Protein AF-A0A658NG40-F1 (afdb_monomer)

Foldseek 3Di:
DVLLVLLLVVLVVVVHDPQLSLQLSQQLVVVCPPPDPDADVNDCPPPNVVCVVVSNVSSVVSNVCSRVDPNPPGDDD

Mean predicted aligned error: 3.34 Å

Secondary structure (DSSP, 8-state):
-HHHHHHHHHHHHTT--HHHHHHHHHHHHHTTTT-----GGG-SSTTHHHHHHHHHHHHHHHHHHHHH--STTPPP-

pLDDT: mean 93.99, std 9.9, range [55.81, 98.75]

Solvent-accessible surface area (backbone atoms only — not comparable to full-atom values): 4227 Å² total; per-residue (Å²): 97,72,25,9,55,50,4,20,51,51,23,53,74,68,72,46,52,73,67,31,23,54,36,3,24,37,52,22,34,61,81,49,66,88,69,76,94,81,40,58,95,76,38,96,47,45,63,52,52,60,50,50,57,52,29,53,57,46,10,56,50,22,26,52,50,27,75,73,50,90,70,85,84,62,74,85,128

Radius of gyration: 13.48 Å; Cα contacts (8 Å, |Δi|>4): 88; chains: 1; bounding box: 30×16×40 Å

Nearest PDB structures (foldseek):
  4rqo-assembly1_B  TM=9.822E-01  e=5.501E-06  Legionella pneumophila subsp. pneumophila str. Thunder Bay
  4rqo-assembly1_A  TM=9.853E-01  e=1.046E-05  Legionella pneumophila subsp. pneumophila str. Thunder Bay
  8y0v-assembly1_A  TM=3.483E-01  e=4.253E+00  Homo sapiens

Sequence (77 aa):
VACSMAAAGLVGALEGTNEHVEHAAEIGMEHHLGMTCDPVAGLVQIPCIERNAFGAVKAVNACRLAMQEHGEHKITL

Structure (mmCIF, N/CA/C/O backbone):
data_AF-A0A658NG40-F1
#
_entry.id   AF-A0A658NG40-F1
#
loop_
_atom_site.group_PDB
_atom_site.id
_atom_site.type_symbol
_atom_site.label_atom_id
_atom_site.label_alt_id
_atom_site.label_comp_id
_atom_site.label_asym_id
_atom_site.label_entity_id
_atom_site.label_seq_id
_atom_site.pdbx_PDB_ins_code
_atom_site.Cartn_x
_atom_site.Cartn_y
_atom_site.Cartn_z
_atom_site.occupancy
_atom_site.B_iso_or_equiv
_atom_site.auth_seq_id
_atom_site.auth_comp_id
_atom_site.auth_asym_id
_atom_site.auth_atom_id
_atom_site.pdbx_PDB_model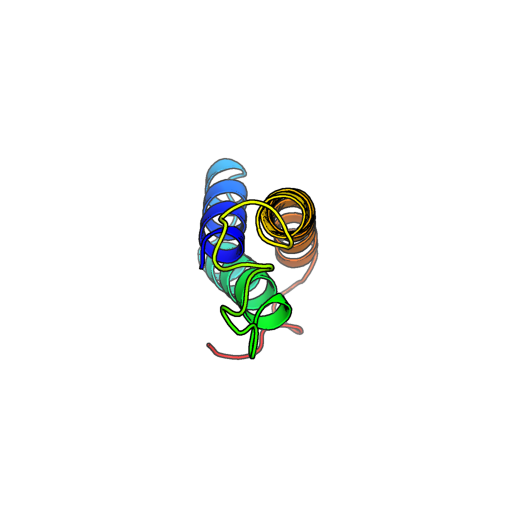_num
ATOM 1 N N . VAL A 1 1 ? 2.634 5.372 -0.013 1.00 97.00 1 VAL A N 1
ATOM 2 C CA . VAL A 1 1 ? 1.454 6.272 0.096 1.00 97.00 1 VAL A CA 1
ATOM 3 C C . VAL A 1 1 ? 0.167 5.650 -0.447 1.00 97.00 1 VAL A C 1
ATOM 5 O O . VAL A 1 1 ? -0.687 5.349 0.367 1.00 97.00 1 VAL A O 1
ATOM 8 N N . ALA A 1 2 ? -0.003 5.396 -1.755 1.00 98.38 2 ALA A N 1
ATOM 9 C CA . ALA A 1 2 ? -1.288 4.903 -2.297 1.00 98.38 2 ALA A CA 1
ATOM 10 C C . ALA A 1 2 ? -1.819 3.617 -1.622 1.00 98.38 2 ALA A C 1
ATOM 12 O O . ALA A 1 2 ? -2.976 3.575 -1.219 1.00 98.38 2 ALA A O 1
ATOM 13 N N . CYS A 1 3 ? -0.957 2.611 -1.423 1.00 98.50 3 CYS A N 1
ATOM 14 C CA . CYS A 1 3 ? -1.297 1.384 -0.689 1.00 98.50 3 CYS A CA 1
ATOM 15 C C . CYS A 1 3 ? -1.788 1.663 0.745 1.00 98.50 3 CYS A C 1
ATOM 17 O O . CYS A 1 3 ? -2.791 1.104 1.167 1.00 98.50 3 CYS A O 1
ATOM 19 N N . SER A 1 4 ? -1.098 2.549 1.469 1.00 98.56 4 SER A N 1
ATOM 20 C CA . SER A 1 4 ? -1.441 2.964 2.837 1.00 98.56 4 SER A CA 1
ATOM 21 C C . SER A 1 4 ? -2.810 3.657 2.892 1.00 98.56 4 SER A C 1
ATOM 23 O O . SER A 1 4 ? -3.667 3.260 3.676 1.00 98.56 4 SER A O 1
ATOM 25 N N . MET A 1 5 ? -3.075 4.603 1.979 1.00 98.75 5 MET A N 1
ATOM 26 C CA . MET A 1 5 ? -4.378 5.279 1.890 1.00 98.75 5 MET A CA 1
ATOM 27 C C . MET A 1 5 ? -5.519 4.305 1.573 1.00 98.75 5 MET A C 1
ATOM 29 O O . MET A 1 5 ? -6.587 4.393 2.170 1.00 98.75 5 MET A O 1
ATOM 33 N N . ALA A 1 6 ? -5.299 3.372 0.642 1.00 98.75 6 ALA A N 1
ATOM 34 C CA . ALA A 1 6 ? -6.302 2.375 0.281 1.00 98.75 6 ALA A CA 1
ATOM 35 C C . ALA A 1 6 ? -6.591 1.403 1.437 1.00 98.75 6 ALA A C 1
ATOM 37 O O . ALA A 1 6 ? -7.752 1.079 1.671 1.00 98.75 6 ALA A O 1
ATOM 38 N N . ALA A 1 7 ? -5.563 0.976 2.177 1.00 98.56 7 ALA A N 1
ATOM 39 C CA . ALA A 1 7 ? -5.719 0.111 3.345 1.00 98.56 7 ALA A CA 1
ATOM 40 C C . ALA A 1 7 ? -6.536 0.804 4.447 1.00 98.56 7 ALA A C 1
ATOM 42 O O . ALA A 1 7 ? -7.537 0.260 4.906 1.00 98.56 7 ALA A O 1
ATOM 43 N N . ALA A 1 8 ? -6.161 2.038 4.796 1.00 98.44 8 ALA A N 1
ATOM 44 C CA . ALA A 1 8 ? -6.857 2.872 5.774 1.00 98.44 8 ALA A CA 1
ATOM 45 C C . ALA A 1 8 ? -8.320 3.133 5.381 1.00 98.44 8 ALA A C 1
ATOM 47 O O . ALA A 1 8 ? -9.234 2.962 6.187 1.00 98.44 8 ALA A O 1
ATOM 48 N N . GLY A 1 9 ? -8.549 3.505 4.117 1.00 98.50 9 GLY A N 1
ATOM 49 C CA . GLY A 1 9 ? -9.888 3.743 3.582 1.00 98.50 9 GLY A CA 1
ATOM 50 C C . GLY A 1 9 ? -10.764 2.491 3.604 1.00 98.50 9 GLY A C 1
ATOM 51 O O . GLY A 1 9 ? -11.942 2.585 3.938 1.00 98.50 9 GLY A O 1
ATOM 52 N N . LEU A 1 10 ? -10.197 1.318 3.302 1.00 98.62 10 LEU A N 1
ATOM 53 C CA . LEU A 1 10 ? -10.924 0.050 3.364 1.00 98.62 10 LEU A CA 1
ATOM 54 C C . LEU A 1 10 ? -11.291 -0.329 4.803 1.00 98.62 10 LEU A C 1
ATOM 56 O O . LEU A 1 10 ? -12.422 -0.740 5.034 1.00 98.62 10 LEU A O 1
ATOM 60 N N . VAL A 1 11 ? -10.386 -0.140 5.770 1.00 98.25 11 VAL A N 1
ATOM 61 C CA . VAL A 1 11 ? -10.706 -0.327 7.197 1.00 98.25 11 VAL A CA 1
ATOM 62 C C . VAL A 1 11 ? -11.841 0.600 7.627 1.00 98.25 11 VAL A C 1
ATOM 64 O O . VAL A 1 11 ? -12.792 0.141 8.254 1.00 98.25 11 VAL A O 1
ATOM 67 N N . GLY A 1 12 ? -11.781 1.882 7.251 1.00 98.12 12 GLY A N 1
ATOM 68 C CA . GLY A 1 12 ? -12.846 2.841 7.549 1.00 98.12 12 GLY A CA 1
ATOM 69 C C . GLY A 1 12 ? -14.190 2.450 6.924 1.00 98.12 12 GLY A C 1
ATOM 70 O O . GLY A 1 12 ? -15.226 2.557 7.573 1.00 98.12 12 GLY A O 1
ATOM 71 N N . ALA A 1 13 ? -14.181 1.931 5.692 1.00 98.44 13 ALA A N 1
ATOM 72 C CA . ALA A 1 13 ? -15.381 1.421 5.025 1.00 98.44 13 ALA A CA 1
ATOM 73 C C . ALA A 1 13 ? -15.947 0.140 5.667 1.00 98.44 13 ALA A C 1
ATOM 75 O O . ALA A 1 13 ? -17.125 -0.157 5.489 1.00 98.44 13 ALA A O 1
ATOM 76 N N . LEU A 1 14 ? -15.121 -0.610 6.400 1.00 97.94 14 LEU A N 1
ATOM 77 C CA . LEU A 1 14 ? -15.497 -1.813 7.149 1.00 97.94 14 LEU A CA 1
ATOM 78 C C . LEU A 1 14 ? -15.736 -1.532 8.643 1.00 97.94 14 LEU A C 1
ATOM 80 O O . LEU A 1 14 ? -15.734 -2.466 9.442 1.00 97.94 14 LEU A O 1
ATOM 84 N N . GLU A 1 15 ? -15.935 -0.262 9.010 1.00 97.25 15 GLU A N 1
ATOM 85 C CA . GLU A 1 15 ? -16.262 0.179 10.374 1.00 97.25 15 GLU A CA 1
ATOM 86 C C . GLU A 1 15 ? -15.193 -0.187 11.426 1.00 97.25 15 GLU A C 1
ATOM 88 O O . GLU A 1 15 ? -15.490 -0.371 12.608 1.00 97.25 15 GLU A O 1
ATOM 93 N N . GLY A 1 16 ? -13.922 -0.276 11.014 1.00 95.75 16 GLY A N 1
ATOM 94 C CA . GLY A 1 16 ? -12.799 -0.433 11.938 1.00 95.75 16 GLY A CA 1
ATOM 95 C C . GLY A 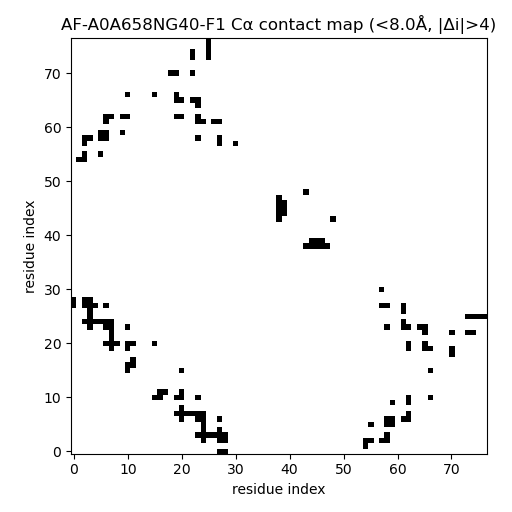1 16 ? -12.576 0.803 12.820 1.00 95.75 16 GLY A C 1
ATOM 96 O O . GLY A 1 16 ? -12.979 1.916 12.486 1.00 95.75 16 GLY A O 1
ATOM 97 N N . THR A 1 17 ? -11.908 0.620 13.962 1.00 95.44 17 THR A N 1
ATOM 98 C CA . THR A 1 17 ? -11.553 1.722 14.867 1.00 95.44 17 THR A CA 1
ATOM 99 C C . THR A 1 17 ? -10.465 2.608 14.257 1.00 95.44 17 THR A C 1
ATOM 101 O O . THR A 1 17 ? -9.743 2.193 13.349 1.00 95.44 17 THR A O 1
ATOM 104 N N . ASN A 1 18 ? -10.274 3.814 14.801 1.00 95.00 18 ASN A N 1
ATOM 105 C CA . ASN A 1 18 ? -9.163 4.682 14.393 1.00 95.00 18 ASN A CA 1
ATOM 106 C C . ASN A 1 18 ? -7.795 3.993 14.560 1.00 95.00 18 ASN A C 1
ATOM 108 O O . ASN A 1 18 ? -6.906 4.197 13.739 1.00 95.00 18 ASN A O 1
ATOM 112 N N . GLU A 1 19 ? -7.643 3.132 15.572 1.00 93.50 19 GLU A N 1
ATOM 113 C CA . GLU A 1 19 ? -6.427 2.337 15.762 1.00 93.50 19 GLU A CA 1
ATOM 114 C C . GLU A 1 19 ? -6.215 1.334 14.623 1.00 93.50 19 GLU A C 1
ATOM 116 O O . GLU A 1 19 ? -5.107 1.264 14.095 1.00 93.50 19 GLU A O 1
ATOM 121 N N . HIS A 1 20 ? -7.259 0.621 14.177 1.00 95.56 20 HIS A N 1
ATOM 122 C CA . HIS A 1 20 ? -7.163 -0.254 13.001 1.00 95.56 20 HIS A CA 1
ATOM 123 C C . HIS A 1 20 ? -6.827 0.540 11.730 1.00 95.56 20 HIS A C 1
ATOM 125 O O . HIS A 1 20 ? -6.080 0.056 10.881 1.00 95.56 20 HIS A O 1
ATOM 131 N N . VAL A 1 21 ? -7.372 1.754 11.583 1.00 96.75 21 VAL A N 1
ATOM 132 C CA . VAL A 1 21 ? -7.110 2.620 10.421 1.00 96.75 21 VAL A CA 1
ATOM 133 C C . VAL A 1 21 ? -5.636 3.018 10.373 1.00 96.75 21 VAL A C 1
ATOM 135 O O . VAL A 1 21 ? -4.997 2.854 9.333 1.00 96.75 21 VAL A O 1
ATOM 138 N N . GLU A 1 22 ? -5.085 3.501 11.489 1.00 95.75 22 GLU A N 1
ATOM 139 C CA . GLU A 1 22 ? -3.663 3.847 11.591 1.00 95.75 22 GLU A CA 1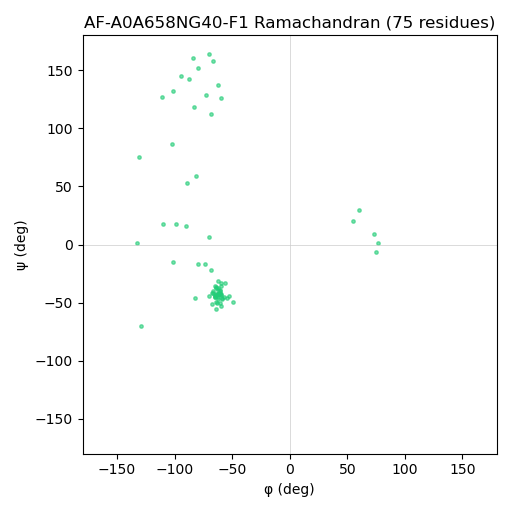
ATOM 140 C C . GLU A 1 22 ? -2.766 2.629 11.376 1.00 95.75 22 GLU A C 1
ATOM 142 O O . GLU A 1 22 ? -1.783 2.719 10.646 1.00 95.75 22 GLU A O 1
ATOM 147 N N . HIS A 1 23 ? -3.125 1.486 11.960 1.00 95.12 23 HIS A 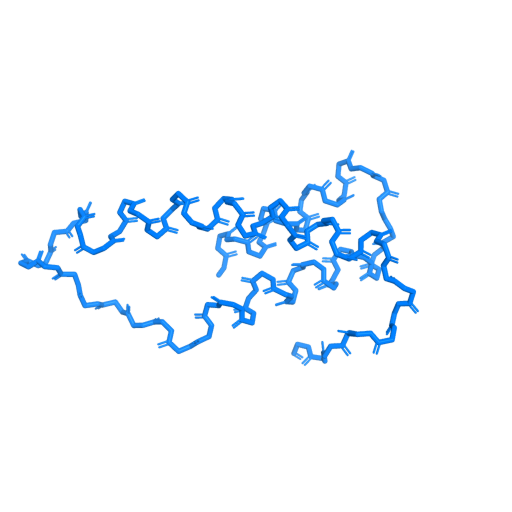N 1
ATOM 148 C CA . HIS A 1 23 ? -2.358 0.252 11.840 1.00 95.12 23 HIS A CA 1
ATOM 149 C C . HIS A 1 23 ? -2.327 -0.267 10.393 1.00 95.12 23 HIS A C 1
ATOM 151 O O . HIS A 1 23 ? -1.266 -0.556 9.850 1.00 95.12 23 HIS A O 1
ATOM 157 N N . ALA A 1 24 ? -3.466 -0.283 9.694 1.00 97.12 24 ALA A N 1
ATOM 158 C CA . ALA A 1 24 ? -3.499 -0.658 8.279 1.00 97.12 24 ALA A CA 1
ATOM 159 C C . ALA A 1 24 ? -2.722 0.328 7.391 1.00 97.12 24 ALA A C 1
ATOM 161 O O . ALA A 1 24 ? -2.077 -0.078 6.416 1.00 97.12 24 ALA A O 1
ATOM 162 N N . ALA A 1 25 ? -2.787 1.627 7.708 1.00 97.69 25 ALA A N 1
ATOM 163 C CA . ALA A 1 25 ? -2.016 2.654 7.016 1.00 97.69 25 ALA A CA 1
ATOM 164 C C . ALA A 1 25 ? -0.508 2.432 7.192 1.00 97.69 25 ALA A C 1
ATOM 166 O O . ALA A 1 25 ? 0.244 2.571 6.221 1.00 97.69 25 ALA A O 1
ATOM 167 N N . GLU A 1 26 ? -0.086 2.091 8.405 1.00 96.75 26 GLU A N 1
ATOM 168 C CA . GLU A 1 26 ? 1.297 1.826 8.773 1.00 96.75 26 GLU A CA 1
ATOM 169 C C . GLU A 1 26 ? 1.849 0.600 8.037 1.00 96.75 26 GLU A C 1
ATOM 171 O O . GLU A 1 26 ? 2.759 0.783 7.228 1.00 96.75 26 GLU A O 1
ATOM 176 N N . ILE A 1 27 ? 1.212 -0.574 8.135 1.00 96.50 27 ILE A N 1
ATOM 177 C CA . ILE A 1 27 ? 1.599 -1.792 7.386 1.00 96.50 27 ILE A CA 1
ATOM 178 C C . ILE A 1 27 ? 1.708 -1.504 5.877 1.00 96.50 27 ILE A C 1
ATOM 180 O O . ILE A 1 27 ? 2.651 -1.902 5.181 1.00 96.50 27 ILE A O 1
ATOM 184 N N . GLY A 1 28 ? 0.735 -0.766 5.327 1.00 97.25 28 GLY A N 1
ATOM 185 C CA . GLY A 1 28 ? 0.734 -0.386 3.915 1.00 97.25 28 GLY A CA 1
ATOM 186 C C . GLY A 1 28 ? 1.922 0.501 3.516 1.00 97.25 28 GLY A C 1
ATOM 187 O O . GLY A 1 28 ? 2.375 0.439 2.365 1.00 97.25 28 GLY A O 1
ATOM 188 N N . MET A 1 29 ? 2.423 1.332 4.432 1.00 97.56 29 MET A N 1
ATOM 189 C CA . MET A 1 29 ? 3.598 2.183 4.235 1.00 97.56 29 MET A CA 1
ATOM 190 C C . MET A 1 29 ? 4.898 1.408 4.456 1.00 97.56 29 MET A C 1
ATOM 192 O O . MET A 1 29 ? 5.779 1.491 3.598 1.00 97.56 29 MET A O 1
ATOM 196 N N . GLU A 1 30 ? 4.985 0.621 5.529 1.00 97.25 30 GLU A N 1
ATOM 197 C CA . GLU A 1 30 ? 6.122 -0.235 5.888 1.00 97.25 30 GLU A CA 1
ATOM 198 C C . GLU A 1 30 ? 6.562 -1.083 4.689 1.00 97.25 30 GLU A C 1
ATOM 200 O O . GLU A 1 30 ? 7.712 -1.032 4.250 1.00 97.25 30 GLU A O 1
ATOM 205 N N . HIS A 1 31 ? 5.605 -1.744 4.034 1.00 96.44 31 HIS A N 1
ATOM 206 C CA . HIS A 1 31 ? 5.839 -2.613 2.877 1.00 96.44 31 HIS A CA 1
ATOM 207 C C . HIS A 1 31 ? 6.259 -1.880 1.582 1.00 96.44 31 HIS A C 1
ATOM 209 O O . HIS A 1 31 ? 6.323 -2.504 0.509 1.00 96.44 31 HIS A O 1
ATOM 215 N N . HIS A 1 32 ? 6.495 -0.568 1.647 1.00 97.38 32 HIS A N 1
ATOM 216 C CA . HIS A 1 32 ? 6.964 0.283 0.551 1.00 97.38 32 HIS A CA 1
ATOM 217 C C . HIS A 1 32 ? 8.133 1.205 0.952 1.00 97.38 32 HIS A C 1
ATOM 219 O O . HIS A 1 32 ? 8.590 1.984 0.108 1.00 97.38 32 HIS A O 1
ATOM 225 N N . LEU A 1 33 ? 8.633 1.140 2.193 1.00 97.00 33 LEU A N 1
ATOM 226 C CA . LEU A 1 33 ? 9.765 1.958 2.638 1.00 97.00 33 LEU A CA 1
ATOM 227 C C . LEU A 1 33 ? 11.029 1.634 1.829 1.00 97.00 33 LEU A C 1
ATOM 229 O O . LEU A 1 33 ? 11.322 0.484 1.514 1.00 97.00 33 LEU A O 1
ATOM 233 N N . GLY A 1 34 ? 11.764 2.680 1.446 1.00 97.25 34 GLY A N 1
ATOM 234 C CA . GLY A 1 34 ? 12.965 2.558 0.613 1.00 97.25 34 GLY A CA 1
ATOM 235 C C . GLY A 1 34 ? 12.704 2.310 -0.878 1.00 97.25 34 GLY A C 1
ATOM 236 O O . GLY A 1 34 ? 13.657 2.198 -1.647 1.00 97.25 34 GLY A O 1
ATOM 237 N N . MET A 1 35 ? 11.444 2.256 -1.328 1.00 97.12 35 MET A N 1
ATOM 238 C CA . MET A 1 35 ? 11.131 2.102 -2.749 1.00 97.12 35 MET A CA 1
ATOM 239 C C . MET A 1 35 ? 11.524 3.356 -3.545 1.00 97.12 35 MET A C 1
ATOM 241 O O . MET A 1 35 ? 10.906 4.412 -3.420 1.00 97.12 35 MET A O 1
ATOM 245 N N . THR A 1 36 ? 12.526 3.225 -4.412 1.00 97.81 36 THR A N 1
ATOM 246 C CA . THR A 1 36 ? 12.996 4.302 -5.293 1.00 97.81 36 THR A CA 1
ATOM 247 C C . THR A 1 36 ? 12.173 4.400 -6.583 1.00 97.81 36 THR A C 1
ATOM 249 O O . THR A 1 36 ? 11.485 3.455 -7.002 1.00 97.81 36 THR A O 1
ATOM 252 N N . CYS A 1 37 ? 12.249 5.559 -7.238 1.00 97.88 37 CYS A N 1
ATOM 253 C CA . CYS A 1 37 ? 11.666 5.797 -8.556 1.00 97.88 37 CYS A CA 1
ATOM 254 C C . CYS A 1 37 ? 12.763 5.753 -9.630 1.00 97.88 37 CYS A C 1
ATOM 256 O O . CYS A 1 37 ? 13.332 6.785 -9.972 1.00 97.88 37 CYS A O 1
ATOM 258 N N . ASP A 1 38 ? 13.056 4.553 -10.133 1.00 98.31 38 ASP A N 1
ATOM 259 C CA . ASP A 1 38 ? 14.004 4.316 -11.231 1.00 98.31 38 ASP A CA 1
ATOM 260 C C . ASP A 1 38 ? 13.363 3.395 -12.290 1.00 98.31 38 ASP A C 1
ATOM 262 O O . ASP A 1 38 ? 13.562 2.177 -12.276 1.00 98.31 38 ASP A O 1
ATOM 266 N N . PRO A 1 39 ? 12.438 3.925 -13.112 1.00 98.06 39 PRO A N 1
ATOM 267 C CA . PRO A 1 39 ? 11.709 3.127 -14.089 1.00 98.06 39 PRO A CA 1
ATOM 268 C C . PRO A 1 39 ? 12.524 2.859 -15.360 1.00 98.06 39 PRO A C 1
ATOM 270 O O . PRO A 1 39 ? 13.330 3.681 -15.803 1.00 98.06 39 PRO A O 1
ATOM 273 N N . VAL A 1 40 ? 12.237 1.734 -16.020 1.00 98.38 40 VAL A N 1
ATOM 274 C CA . VAL A 1 40 ? 12.908 1.345 -17.269 1.00 98.38 40 VAL A CA 1
ATOM 275 C C . VAL A 1 40 ? 12.673 2.409 -18.342 1.00 98.38 40 VAL A C 1
ATOM 277 O O . VAL A 1 40 ? 11.533 2.772 -18.637 1.00 98.38 40 VAL A O 1
ATOM 280 N N . ALA A 1 41 ? 13.765 2.903 -18.931 1.00 97.75 41 ALA A N 1
ATOM 281 C CA . ALA A 1 41 ? 13.759 3.937 -19.971 1.00 97.75 41 ALA A CA 1
ATOM 282 C C . ALA A 1 41 ? 13.019 5.240 -19.587 1.00 97.75 41 ALA A C 1
ATOM 284 O O . ALA A 1 41 ? 12.614 5.997 -20.467 1.00 97.75 41 ALA A O 1
ATOM 285 N N . GLY A 1 42 ? 12.815 5.510 -18.290 1.00 98.00 42 GLY A N 1
ATOM 286 C CA . GLY A 1 42 ? 12.058 6.678 -17.828 1.00 98.00 42 GL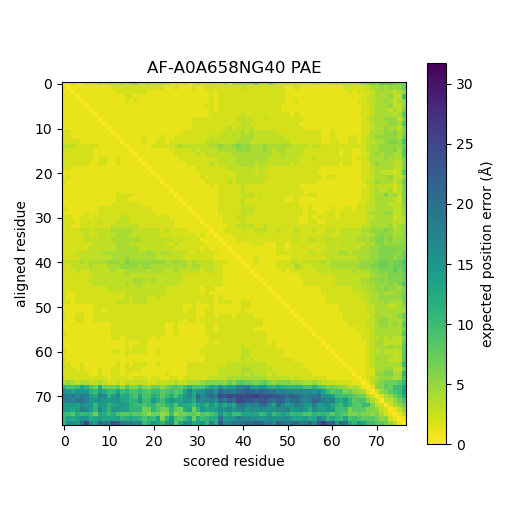Y A CA 1
ATOM 287 C C . GLY A 1 42 ? 10.539 6.580 -18.033 1.00 98.00 42 GLY A C 1
ATOM 288 O O . GLY A 1 42 ? 9.839 7.576 -17.856 1.00 98.00 42 GLY A O 1
ATOM 289 N N . LEU A 1 43 ? 10.008 5.412 -18.418 1.00 98.44 43 LEU A N 1
ATOM 290 C CA . LEU A 1 43 ? 8.595 5.230 -18.765 1.00 98.44 43 LEU A CA 1
ATOM 291 C C . LEU A 1 43 ? 7.759 4.739 -17.577 1.00 98.44 43 LEU A C 1
ATOM 293 O O . LEU A 1 43 ? 8.182 3.884 -16.806 1.00 98.44 43 LEU A O 1
ATOM 297 N N . VAL A 1 44 ? 6.502 5.182 -17.485 1.00 98.44 44 VAL A N 1
ATOM 298 C CA . VAL A 1 44 ? 5.550 4.743 -16.443 1.00 98.44 44 VAL A CA 1
ATOM 299 C C . VAL A 1 44 ? 4.915 3.394 -16.809 1.00 98.44 44 VAL A C 1
ATOM 301 O O . VAL A 1 44 ? 3.706 3.266 -16.978 1.00 98.44 44 VAL A O 1
ATOM 304 N N . GLN A 1 45 ? 5.754 2.377 -16.990 1.00 98.56 45 GLN A N 1
ATOM 305 C CA . GLN A 1 45 ? 5.347 1.025 -17.379 1.00 98.56 45 GLN A CA 1
ATOM 306 C C . GLN A 1 45 ? 5.966 -0.004 -16.434 1.00 98.56 45 GLN A C 1
ATOM 308 O O . GLN A 1 45 ? 5.268 -0.572 -15.595 1.00 98.56 45 GLN A O 1
ATOM 313 N N . ILE A 1 46 ? 7.285 -0.189 -16.512 1.00 97.94 46 ILE A N 1
ATOM 314 C CA . ILE A 1 46 ? 8.039 -1.128 -15.677 1.00 97.94 46 ILE A CA 1
ATOM 31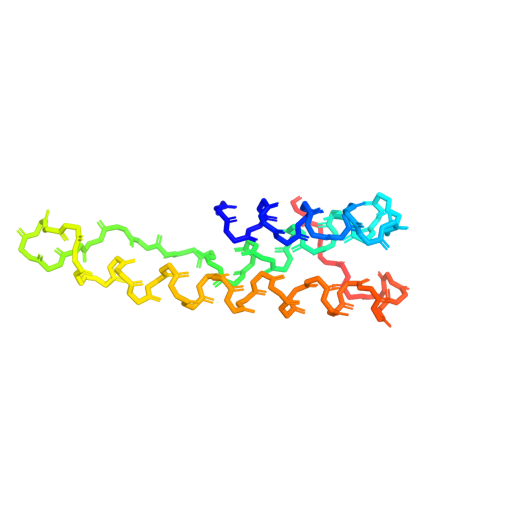5 C C . ILE A 1 46 ? 8.917 -0.325 -14.714 1.00 97.94 46 ILE A C 1
ATOM 317 O O . ILE A 1 46 ? 9.687 0.517 -15.179 1.00 97.94 46 ILE A O 1
ATOM 321 N N . PRO A 1 47 ? 8.853 -0.564 -13.392 1.00 97.81 47 PRO A N 1
ATOM 322 C CA . PRO A 1 47 ? 8.000 -1.512 -12.648 1.00 97.81 47 PRO A CA 1
ATOM 323 C C . PRO A 1 47 ? 6.642 -0.913 -12.205 1.00 97.81 47 PRO A C 1
ATOM 325 O O . PRO A 1 47 ? 5.983 -1.413 -11.295 1.00 97.81 47 PRO A O 1
ATOM 328 N N . CYS A 1 48 ? 6.220 0.217 -12.777 1.00 98.62 48 CYS A N 1
ATOM 329 C CA . CYS A 1 48 ? 5.079 1.000 -12.288 1.00 98.62 48 CYS A CA 1
ATOM 330 C C . CYS A 1 48 ? 3.742 0.236 -12.288 1.00 98.62 48 CYS A C 1
ATOM 332 O O . CYS A 1 48 ? 2.968 0.359 -11.337 1.00 98.62 48 CYS A O 1
ATOM 334 N N . ILE A 1 49 ? 3.461 -0.545 -13.335 1.00 98.62 49 ILE A N 1
ATOM 335 C CA . ILE A 1 49 ? 2.192 -1.275 -13.487 1.00 98.62 49 ILE A CA 1
ATOM 336 C C . ILE A 1 49 ? 2.087 -2.380 -12.433 1.00 98.62 49 ILE A C 1
ATOM 338 O O . ILE A 1 49 ? 1.111 -2.435 -11.684 1.00 98.62 49 ILE A O 1
ATOM 342 N N . GLU A 1 50 ? 3.119 -3.217 -12.317 1.00 98.50 50 GLU A N 1
ATOM 343 C CA . GLU A 1 50 ? 3.146 -4.290 -11.320 1.00 98.50 50 GLU A CA 1
ATOM 344 C C . GLU A 1 50 ? 3.135 -3.736 -9.890 1.00 98.50 50 GLU A C 1
ATOM 346 O O . GLU A 1 50 ? 2.423 -4.265 -9.039 1.00 98.50 50 GLU A O 1
ATOM 351 N N . ARG A 1 51 ? 3.811 -2.608 -9.623 1.00 98.44 51 ARG A N 1
ATOM 352 C CA . ARG A 1 51 ? 3.763 -1.943 -8.311 1.00 98.44 51 ARG A CA 1
ATOM 353 C C . ARG A 1 51 ? 2.346 -1.525 -7.914 1.00 98.44 51 ARG A C 1
ATOM 355 O O . ARG A 1 51 ? 2.013 -1.629 -6.738 1.00 98.44 51 ARG A O 1
ATOM 362 N N . ASN A 1 52 ? 1.500 -1.101 -8.856 1.00 98.50 52 ASN A N 1
ATOM 363 C CA . ASN A 1 52 ? 0.093 -0.805 -8.560 1.00 98.50 52 ASN A CA 1
ATOM 364 C C . ASN A 1 52 ? -0.704 -2.079 -8.251 1.00 98.50 52 ASN A C 1
ATOM 366 O O . ASN A 1 52 ? -1.440 -2.109 -7.266 1.00 98.50 52 ASN A O 1
ATOM 370 N N . ALA A 1 53 ? -0.522 -3.140 -9.043 1.00 98.56 53 ALA A N 1
ATOM 371 C CA . ALA A 1 53 ? -1.188 -4.421 -8.807 1.00 98.56 53 ALA A CA 1
ATOM 372 C C . ALA A 1 53 ? -0.814 -5.010 -7.432 1.00 98.56 53 ALA A C 1
ATOM 374 O O . ALA A 1 53 ? -1.692 -5.313 -6.623 1.00 98.56 53 ALA A O 1
ATOM 375 N N . PHE A 1 54 ? 0.483 -5.090 -7.118 1.00 98.38 54 PHE A N 1
ATOM 376 C CA . PHE A 1 54 ? 0.963 -5.539 -5.809 1.00 98.38 54 PHE A CA 1
ATOM 377 C C . PHE A 1 54 ? 0.556 -4.587 -4.682 1.00 98.38 54 PHE A C 1
ATOM 379 O O . PHE A 1 54 ? 0.232 -5.048 -3.590 1.00 98.38 54 PHE A O 1
ATOM 386 N N . GLY A 1 55 ? 0.529 -3.276 -4.934 1.00 98.56 55 GLY A N 1
ATOM 387 C CA . GLY A 1 55 ? 0.054 -2.276 -3.979 1.00 98.56 55 GLY A CA 1
ATOM 388 C C . GLY A 1 55 ? -1.407 -2.495 -3.581 1.00 98.56 55 GLY A C 1
ATOM 389 O O . GLY A 1 55 ? -1.725 -2.450 -2.397 1.00 98.56 55 GLY A O 1
ATOM 390 N N . ALA A 1 56 ? -2.287 -2.808 -4.535 1.00 98.75 56 ALA A N 1
ATOM 391 C CA . ALA A 1 56 ? -3.691 -3.112 -4.252 1.00 98.75 56 ALA A CA 1
ATOM 392 C C . ALA A 1 56 ? -3.852 -4.394 -3.416 1.00 98.75 56 ALA A C 1
ATOM 394 O O . ALA A 1 56 ? -4.600 -4.406 -2.438 1.00 98.75 56 ALA A O 1
ATOM 395 N N . VAL A 1 57 ? -3.108 -5.456 -3.748 1.00 98.62 57 VAL A N 1
ATOM 396 C CA . VAL A 1 57 ? -3.116 -6.713 -2.972 1.00 98.62 57 VAL A CA 1
ATOM 397 C C . VAL A 1 57 ? -2.617 -6.478 -1.545 1.00 98.62 57 VAL A C 1
ATOM 399 O O . VAL A 1 57 ? -3.241 -6.930 -0.584 1.00 98.62 57 VAL A O 1
ATOM 402 N N . LYS A 1 58 ? -1.518 -5.729 -1.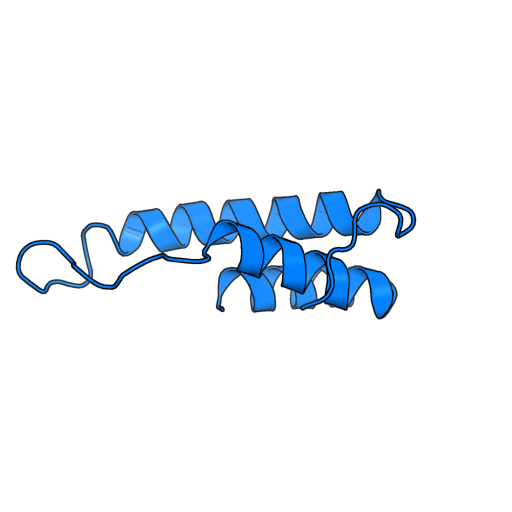390 1.00 98.38 58 LYS A N 1
ATOM 403 C CA . LYS A 1 58 ? -0.970 -5.357 -0.080 1.00 98.38 58 LYS A CA 1
ATOM 404 C C . LYS A 1 58 ? -1.966 -4.546 0.745 1.00 98.38 58 LYS A C 1
ATOM 406 O O . LYS A 1 58 ? -2.088 -4.817 1.930 1.00 98.38 58 LYS A O 1
ATOM 411 N N . ALA A 1 59 ? -2.708 -3.619 0.139 1.00 98.75 59 ALA A N 1
ATOM 412 C CA . ALA A 1 59 ? -3.696 -2.812 0.854 1.00 98.75 59 ALA A CA 1
ATOM 413 C C . ALA A 1 59 ? -4.828 -3.662 1.455 1.00 98.75 59 ALA A C 1
ATOM 415 O O . ALA A 1 59 ? -5.189 -3.485 2.618 1.00 98.75 59 ALA A O 1
ATOM 416 N N . VAL A 1 60 ? -5.349 -4.628 0.690 1.00 98.50 60 VAL A N 1
ATOM 417 C CA . VAL A 1 60 ? -6.376 -5.563 1.181 1.00 98.50 60 VAL A CA 1
ATOM 418 C C . VAL A 1 60 ? -5.826 -6.443 2.305 1.00 98.50 60 VAL A C 1
ATOM 420 O O . VAL A 1 60 ? -6.506 -6.645 3.309 1.00 98.50 60 VAL A O 1
ATOM 423 N N . ASN A 1 61 ? -4.596 -6.943 2.169 1.00 98.12 61 ASN A N 1
ATOM 424 C CA . ASN A 1 61 ? -3.968 -7.757 3.212 1.00 98.12 61 ASN A CA 1
ATOM 425 C C . ASN A 1 61 ? -3.672 -6.948 4.483 1.00 98.12 61 ASN A C 1
ATOM 427 O O . ASN A 1 61 ? -3.963 -7.434 5.568 1.00 98.12 61 ASN A O 1
ATOM 431 N N . ALA A 1 62 ? -3.178 -5.714 4.360 1.00 97.50 62 ALA A N 1
ATOM 432 C CA . ALA A 1 62 ? -2.945 -4.813 5.488 1.00 97.50 62 ALA A CA 1
ATOM 433 C C . ALA A 1 62 ? -4.241 -4.523 6.260 1.00 97.50 62 ALA A C 1
ATOM 435 O O . ALA A 1 62 ? -4.262 -4.611 7.481 1.00 97.50 62 ALA A O 1
ATOM 436 N N . CYS A 1 63 ? -5.348 -4.271 5.552 1.00 97.88 63 CYS A N 1
ATOM 437 C CA . CYS A 1 63 ? -6.664 -4.128 6.176 1.00 97.88 63 CYS A CA 1
ATOM 438 C C . CYS A 1 63 ? -7.086 -5.393 6.942 1.00 97.88 63 CYS A C 1
ATOM 440 O O . CYS A 1 63 ? -7.611 -5.289 8.047 1.00 97.88 63 CYS A O 1
ATOM 442 N N . ARG A 1 64 ? -6.857 -6.586 6.376 1.00 96.38 64 ARG A N 1
ATOM 443 C CA . ARG A 1 64 ? -7.191 -7.856 7.043 1.00 96.38 64 ARG A CA 1
ATOM 444 C C . ARG A 1 64 ? -6.366 -8.080 8.305 1.00 96.38 64 ARG A C 1
ATOM 446 O O . ARG A 1 64 ? -6.950 -8.452 9.314 1.00 96.38 64 ARG A O 1
ATOM 453 N N . LEU A 1 65 ? -5.055 -7.843 8.239 1.00 95.25 65 LEU A N 1
ATOM 454 C CA . LEU A 1 65 ? -4.153 -7.958 9.388 1.00 95.25 65 LEU A CA 1
ATOM 455 C C . LEU A 1 65 ? -4.581 -6.994 10.498 1.00 95.25 65 LEU A C 1
ATOM 457 O O . LEU A 1 65 ? -4.901 -7.429 11.599 1.00 95.25 65 LEU A O 1
ATOM 461 N N . ALA A 1 66 ? -4.745 -5.711 10.168 1.00 95.44 66 ALA A N 1
ATOM 462 C CA . ALA A 1 66 ? -5.130 -4.691 11.137 1.00 95.44 66 ALA A CA 1
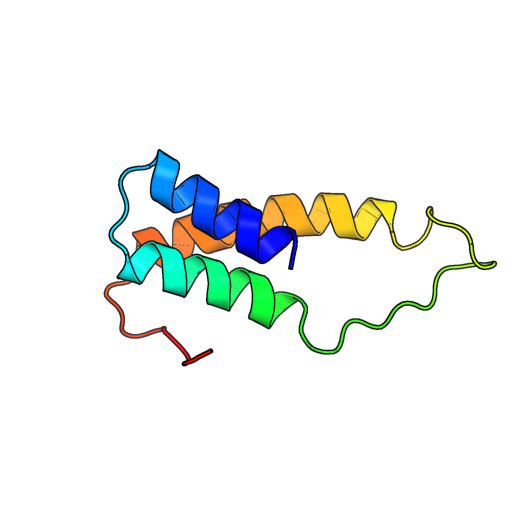ATOM 463 C C . ALA A 1 66 ? -6.485 -4.957 11.817 1.00 95.44 66 ALA A C 1
ATOM 465 O O . ALA A 1 66 ? -6.651 -4.605 12.976 1.00 95.44 66 ALA A O 1
ATOM 466 N N . MET A 1 67 ? -7.447 -5.575 11.120 1.00 94.00 67 MET A N 1
ATOM 467 C CA . MET A 1 67 ? -8.765 -5.926 11.678 1.00 94.00 67 MET A CA 1
ATOM 468 C C . MET A 1 67 ? -8.754 -7.208 12.530 1.00 94.00 67 MET A C 1
ATOM 470 O O . MET A 1 67 ? -9.721 -7.468 13.245 1.00 94.00 67 MET A O 1
ATOM 474 N N . GLN A 1 68 ? -7.715 -8.038 12.419 1.00 90.94 68 GLN A N 1
ATOM 475 C CA . GLN A 1 68 ? -7.570 -9.297 13.163 1.00 90.94 68 GLN A CA 1
ATOM 476 C C . GLN A 1 68 ? -6.617 -9.178 14.358 1.00 90.94 68 GLN A C 1
ATOM 478 O O . GLN A 1 68 ? -6.622 -10.049 15.226 1.00 90.94 68 GLN A O 1
ATOM 483 N N . GLU A 1 69 ? -5.812 -8.120 14.416 1.00 82.50 69 GLU A N 1
ATOM 484 C CA . GLU A 1 69 ? -4.789 -7.917 15.437 1.00 82.50 69 GLU A CA 1
ATOM 485 C C . GLU A 1 69 ? -5.249 -6.927 16.518 1.00 82.50 69 GLU A C 1
ATOM 487 O O . GLU A 1 69 ? -5.715 -5.827 16.235 1.00 82.50 69 GLU A O 1
ATOM 492 N N . HIS A 1 70 ? -5.066 -7.291 17.788 1.00 66.56 70 HIS A N 1
ATOM 493 C CA . HIS A 1 70 ? -5.448 -6.470 18.943 1.00 66.56 70 HIS A CA 1
ATOM 494 C C . HIS A 1 70 ? -4.323 -5.518 19.396 1.00 66.56 70 HIS A C 1
ATOM 496 O O . HIS A 1 70 ? -3.935 -5.511 20.560 1.00 66.56 70 HIS A O 1
ATOM 502 N N . GLY A 1 71 ? -3.776 -4.723 18.471 1.00 61.72 71 GLY A N 1
ATOM 503 C CA . GLY A 1 71 ? -2.836 -3.629 18.772 1.00 61.72 71 GLY A CA 1
ATOM 504 C C . GLY A 1 71 ? -1.399 -4.024 19.152 1.00 61.72 71 GLY A C 1
ATOM 505 O O . GLY A 1 71 ? -0.549 -3.144 19.246 1.00 61.72 71 GLY A O 1
ATOM 506 N N . GLU A 1 72 ? -1.088 -5.313 19.324 1.00 65.19 72 GLU A N 1
ATOM 507 C CA . GLU A 1 72 ? 0.259 -5.778 19.714 1.00 65.19 72 GLU A CA 1
ATOM 508 C C . GLU A 1 72 ? 1.312 -5.698 18.591 1.00 65.19 72 GLU A C 1
ATOM 510 O O . GLU A 1 72 ? 2.508 -5.733 18.868 1.00 65.19 72 GLU A O 1
ATOM 515 N N . HIS A 1 73 ? 0.889 -5.558 17.333 1.00 66.75 73 HIS A N 1
ATOM 516 C CA . HIS A 1 73 ? 1.756 -5.526 16.147 1.00 66.75 73 HIS A CA 1
ATOM 517 C C . HIS A 1 73 ? 1.844 -4.150 15.470 1.00 66.75 73 HIS A C 1
ATOM 519 O O . HIS A 1 73 ? 2.305 -4.039 14.342 1.00 66.75 73 HIS A O 1
ATOM 525 N N . LYS A 1 74 ? 1.467 -3.079 16.175 1.00 67.44 74 LYS A N 1
ATOM 526 C CA . LYS A 1 74 ? 1.601 -1.711 15.668 1.00 67.44 74 LYS A CA 1
ATOM 527 C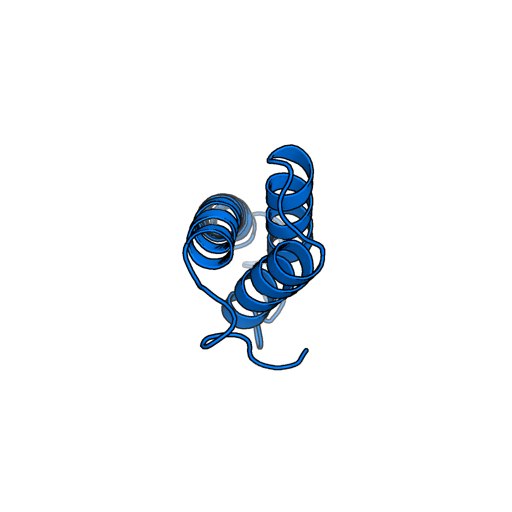 C . LYS A 1 74 ? 3.020 -1.192 15.901 1.00 67.44 74 LYS A C 1
ATOM 529 O O . LYS A 1 74 ? 3.428 -1.003 17.050 1.00 67.44 74 LYS A O 1
ATOM 534 N N . ILE A 1 75 ? 3.742 -0.870 14.831 1.00 74.56 75 ILE A N 1
ATOM 535 C CA . ILE A 1 75 ? 4.924 -0.002 14.911 1.00 74.56 75 ILE A CA 1
ATOM 536 C C . ILE A 1 75 ? 4.446 1.449 14.784 1.00 74.56 75 ILE A C 1
ATOM 538 O O . ILE A 1 75 ? 3.472 1.752 14.099 1.00 74.56 75 ILE A O 1
ATOM 542 N N . THR A 1 76 ? 5.058 2.378 15.514 1.00 70.56 76 THR A N 1
ATOM 543 C CA . THR A 1 76 ? 4.698 3.797 15.399 1.00 70.56 76 THR A CA 1
ATOM 544 C C . THR A 1 76 ? 5.208 4.373 14.079 1.00 70.56 76 THR A C 1
ATOM 546 O O . THR A 1 76 ? 6.400 4.250 13.792 1.00 70.56 76 THR A O 1
ATOM 549 N N . LEU A 1 77 ? 4.305 5.018 13.332 1.00 55.81 77 LEU A N 1
ATOM 550 C CA . LEU A 1 77 ? 4.594 5.851 12.156 1.00 55.81 77 LEU A CA 1
ATOM 551 C C . LEU A 1 77 ? 5.589 6.982 12.453 1.00 55.81 77 LEU A C 1
ATOM 553 O O . LEU A 1 77 ? 5.512 7.566 13.559 1.00 55.81 77 LEU A O 1
#